Protein AF-A0A3M1QSQ1-F1 (afdb_monomer)

pLDDT: mean 90.69, std 9.26, range [49.59, 98.5]

Radius of gyration: 15.93 Å; Cα contacts (8 Å, |Δi|>4): 204; chains: 1; bounding box: 44×22×40 Å

Mean predicted aligned error: 4.27 Å

Foldseek 3Di:
DDAPLVCFPVPPDPPVLLLVLLVCLLPVFLLVLLLLLCVLQVVNVLSVQSVPPPDLVSLLVSLVVQLVVLVVCCVPGDPQSSVLSNVSSVLSNQLSVCVDPVNPGSSSVLVSSLQSQLSSQCSVVVVPDSVSSVVSSVVSNVVSSVVSVVSVVVVVD

Sequence (157 aa):
MSTLLEQLGNDTLPATIERAFVDWCLWQQAYPALQQVLEKTLLTELVEMLSNADKYFTLVALTDIIVQEAQAARKRTGLLGLSAAQAAAIEFQKLLAAASEEAWDPQEVAFFSVRVCGWAGWANSEFSDTENKDAAERAARSHQEAHLKSLLSQQVG

Solvent-accessible surface area (backbone atoms only — not comparable to full-atom values): 8142 Å² total; per-residue (Å²): 130,85,56,77,65,74,41,46,83,64,82,73,60,59,70,72,54,54,50,54,48,44,53,42,37,45,64,74,39,20,48,58,20,44,40,50,24,27,50,70,51,71,39,47,72,56,38,54,55,52,74,70,46,89,42,73,72,51,49,56,59,49,35,55,50,47,35,52,48,30,60,68,44,57,85,80,48,63,67,64,47,34,52,42,37,26,49,27,32,52,34,47,48,51,22,50,51,22,67,30,91,89,64,59,31,54,43,54,25,55,53,25,23,22,51,14,27,13,40,25,28,16,41,73,49,74,66,74,39,68,66,39,17,56,50,29,26,54,50,42,49,53,50,50,50,52,50,54,53,50,57,57,56,65,74,78,111

Secondary structure (DSSP, 8-state):
---GGGGTTTT-S-HHHHHHHHHHIIIIIIHHHHHHHHHHTT-HHHHHHHHT--SHHHHHHHHHHHHHHHHHGGGTS-HHHHHHHHHHHHHHHHHHHHHSTTT--HHHHHHHHHHHHHHHHHHHTTTS-THHHHHHHHHHHHHHHHHHHHHHHHH--

Nearest PDB structures (foldseek):
  1g73-assembly2_B  TM=2.920E-01  e=1.134E+00  Homo sapiens
  1few-assembly1_A  TM=2.947E-01  e=3.498E+00  Homo sapiens
  4tx5-assembly1_A  TM=3.183E-01  e=8.794E+00  Homo sapiens

Structure (mmCIF, N/CA/C/O backbone):
data_AF-A0A3M1QSQ1-F1
#
_entry.id   AF-A0A3M1QSQ1-F1
#
loop_
_atom_site.group_PDB
_atom_site.id
_atom_site.type_symbol
_atom_site.label_atom_id
_atom_site.label_alt_id
_atom_site.label_comp_id
_atom_site.label_asym_id
_atom_site.label_entity_id
_atom_site.label_seq_id
_atom_site.pdbx_PDB_ins_code
_atom_site.Cartn_x
_atom_site.Cartn_y
_atom_site.Cartn_z
_atom_site.occupancy
_atom_site.B_iso_or_equiv
_atom_site.auth_seq_id
_atom_site.auth_comp_id
_atom_site.auth_asym_id
_atom_site.auth_atom_id
_atom_site.pdbx_PDB_model_num
ATOM 1 N N . MET A 1 1 ? 24.338 10.575 -1.720 1.00 49.59 1 MET A N 1
ATOM 2 C CA . MET A 1 1 ? 24.176 9.509 -2.730 1.00 49.59 1 MET A CA 1
ATOM 3 C C . MET A 1 1 ? 22.685 9.361 -2.925 1.00 49.59 1 MET A C 1
ATOM 5 O O . MET A 1 1 ? 22.021 9.175 -1.913 1.00 49.59 1 MET A O 1
ATOM 9 N N . SER A 1 2 ? 22.165 9.568 -4.136 1.00 61.59 2 SER A N 1
ATOM 10 C CA . SER A 1 2 ? 20.729 9.412 -4.379 1.00 61.59 2 SER A CA 1
ATOM 11 C C . SER A 1 2 ? 20.332 7.946 -4.226 1.00 61.59 2 SER A C 1
ATOM 13 O O . SER A 1 2 ? 21.102 7.049 -4.586 1.00 61.59 2 SER A O 1
A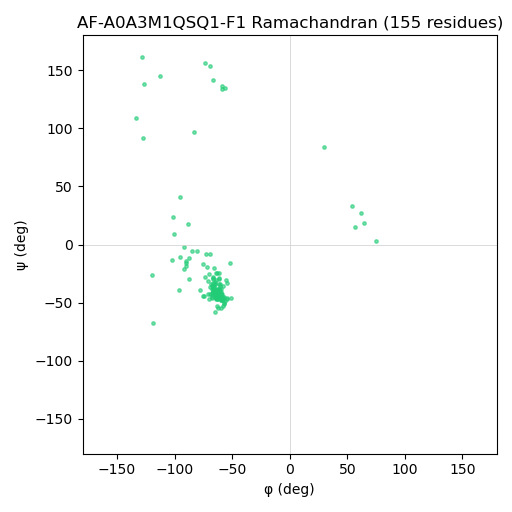TOM 15 N N . THR A 1 3 ? 19.165 7.688 -3.641 1.00 84.38 3 THR A N 1
ATOM 16 C CA . THR A 1 3 ? 18.611 6.327 -3.592 1.00 84.38 3 THR A CA 1
ATOM 17 C C . THR A 1 3 ? 18.083 5.927 -4.970 1.00 84.38 3 THR A C 1
ATOM 19 O O . THR A 1 3 ? 17.750 6.780 -5.791 1.00 84.38 3 THR A O 1
ATOM 22 N N . LEU A 1 4 ? 17.990 4.624 -5.251 1.00 88.44 4 LEU A N 1
ATOM 23 C CA . LEU A 1 4 ? 17.455 4.144 -6.534 1.00 88.44 4 LEU A CA 1
ATOM 24 C C . LEU A 1 4 ? 15.991 4.576 -6.738 1.00 88.44 4 LEU A C 1
ATOM 26 O O . LEU A 1 4 ? 15.570 4.819 -7.860 1.00 88.44 4 LEU A O 1
ATOM 30 N N . LEU A 1 5 ? 15.240 4.744 -5.646 1.00 91.56 5 LEU A N 1
ATOM 31 C CA . LEU A 1 5 ? 13.867 5.252 -5.676 1.00 91.56 5 LEU A CA 1
ATOM 32 C C . LEU A 1 5 ? 13.782 6.719 -6.116 1.00 91.56 5 LEU A C 1
ATOM 34 O O . LEU A 1 5 ? 12.785 7.116 -6.698 1.00 91.56 5 LEU A O 1
ATOM 38 N N . GLU A 1 6 ? 14.822 7.525 -5.889 1.00 90.19 6 GLU A N 1
ATOM 39 C CA . GLU A 1 6 ? 14.875 8.911 -6.386 1.00 90.19 6 GLU A CA 1
ATOM 40 C C . GLU A 1 6 ? 15.110 8.983 -7.901 1.00 90.19 6 GLU A C 1
ATOM 42 O O . GLU A 1 6 ? 15.071 10.066 -8.473 1.00 90.19 6 GLU A O 1
ATOM 47 N N . GLN A 1 7 ? 15.400 7.856 -8.556 1.00 89.75 7 GLN A N 1
ATOM 48 C CA . GLN A 1 7 ? 15.587 7.787 -10.006 1.00 89.75 7 GLN A CA 1
ATOM 49 C C . GLN A 1 7 ? 14.274 7.501 -10.761 1.00 89.75 7 GLN A C 1
ATOM 51 O O . GLN A 1 7 ? 14.216 7.710 -11.972 1.00 89.75 7 GLN A O 1
ATOM 56 N N . LEU A 1 8 ? 13.226 7.066 -10.052 1.00 89.81 8 LEU A N 1
ATOM 57 C CA . LEU A 1 8 ? 11.886 6.834 -10.597 1.00 89.81 8 LEU A CA 1
ATOM 58 C C . LEU A 1 8 ? 11.309 8.120 -11.207 1.00 89.81 8 LEU A C 1
ATOM 60 O O . LEU A 1 8 ? 11.397 9.178 -10.585 1.00 89.81 8 LEU A O 1
ATOM 64 N N . GLY A 1 9 ? 10.727 8.029 -12.406 1.00 85.31 9 GLY A N 1
ATOM 65 C CA . GLY A 1 9 ? 10.072 9.160 -13.079 1.00 85.31 9 GLY A CA 1
ATOM 66 C C . GLY A 1 9 ? 11.023 10.201 -13.685 1.00 85.31 9 GLY A C 1
ATOM 67 O O . GLY A 1 9 ? 10.563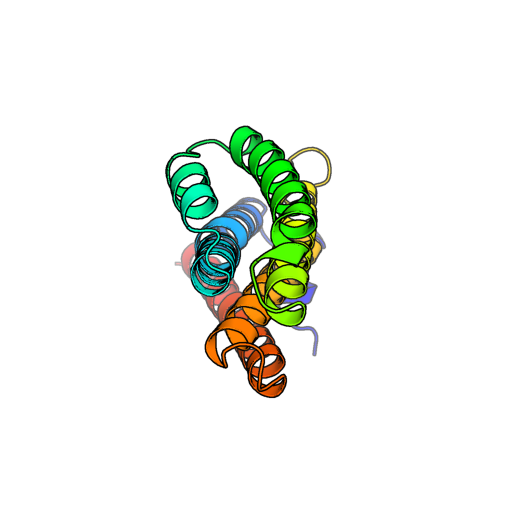 11.199 -14.228 1.00 85.31 9 GLY A O 1
ATOM 68 N N . ASN A 1 10 ? 12.343 9.981 -13.626 1.00 88.69 10 ASN A N 1
ATOM 69 C CA . ASN A 1 10 ? 13.363 10.900 -14.155 1.00 88.69 10 ASN A CA 1
ATOM 70 C C . ASN A 1 10 ? 13.944 10.460 -15.518 1.00 88.69 10 ASN A C 1
ATOM 72 O O . ASN A 1 10 ? 15.083 10.799 -15.831 1.00 88.69 10 ASN A O 1
ATOM 76 N N . ASP A 1 11 ? 13.218 9.650 -16.299 1.00 81.75 11 ASP A N 1
ATOM 77 C CA . ASP A 1 11 ? 13.661 9.060 -17.582 1.00 81.75 11 ASP A CA 1
ATOM 78 C C . ASP A 1 11 ? 14.961 8.226 -17.509 1.00 81.75 11 ASP A C 1
ATOM 80 O O . ASP A 1 11 ? 15.587 7.908 -18.522 1.00 81.75 11 ASP A O 1
ATOM 84 N N . THR A 1 12 ? 15.395 7.849 -16.304 1.00 86.44 12 THR A N 1
ATOM 85 C CA . THR A 1 12 ? 16.644 7.094 -16.096 1.00 86.44 12 THR A CA 1
ATOM 86 C C . THR A 1 12 ? 16.452 5.579 -16.135 1.00 86.44 12 THR A C 1
ATOM 88 O O . THR A 1 12 ? 17.420 4.837 -16.318 1.00 86.44 12 THR A O 1
ATOM 91 N N . LEU A 1 13 ? 15.214 5.108 -15.965 1.00 89.44 13 LEU A N 1
ATOM 92 C CA . LEU A 1 13 ? 14.858 3.695 -15.911 1.00 89.44 13 LEU A CA 1
ATOM 93 C C . LEU A 1 13 ? 14.012 3.320 -17.137 1.00 89.44 13 LEU A C 1
ATOM 95 O O . LEU A 1 13 ? 13.193 4.120 -17.587 1.00 89.44 13 LEU A O 1
ATOM 99 N N . PRO A 1 14 ? 14.157 2.101 -17.689 1.00 93.31 14 PRO A N 1
ATOM 100 C CA . PRO A 1 14 ? 13.276 1.640 -18.757 1.00 93.31 14 PRO A CA 1
ATOM 101 C C . PRO A 1 14 ? 11.809 1.628 -18.305 1.00 93.31 14 PRO A C 1
ATOM 103 O O . PRO A 1 14 ? 11.496 1.099 -17.238 1.00 93.31 14 PRO A O 1
ATOM 106 N N . ALA A 1 15 ? 10.890 2.100 -19.153 1.00 92.62 15 ALA A N 1
ATOM 107 C CA . ALA A 1 15 ? 9.456 2.154 -18.837 1.00 92.62 15 ALA A CA 1
ATOM 108 C C . ALA A 1 15 ? 8.860 0.788 -18.436 1.00 92.62 15 ALA A C 1
ATOM 110 O O . ALA A 1 15 ? 7.948 0.709 -17.616 1.00 92.62 15 ALA A O 1
ATOM 111 N N . THR A 1 16 ? 9.394 -0.315 -18.975 1.00 94.75 16 THR A N 1
ATOM 112 C CA . THR A 1 16 ? 8.989 -1.676 -18.584 1.00 94.75 16 THR A CA 1
ATOM 113 C C . THR A 1 16 ? 9.342 -1.998 -17.132 1.00 94.75 16 THR A C 1
ATOM 115 O O . THR A 1 16 ? 8.600 -2.719 -16.471 1.00 94.75 16 THR A O 1
ATOM 118 N N . ILE A 1 17 ? 10.464 -1.470 -16.635 1.00 95.56 17 ILE A N 1
ATOM 119 C CA . ILE A 1 17 ? 10.920 -1.660 -15.255 1.00 95.56 17 ILE A CA 1
ATOM 120 C C . ILE A 1 17 ? 10.096 -0.810 -14.304 1.00 95.56 17 ILE A C 1
ATOM 122 O O . ILE A 1 17 ? 9.646 -1.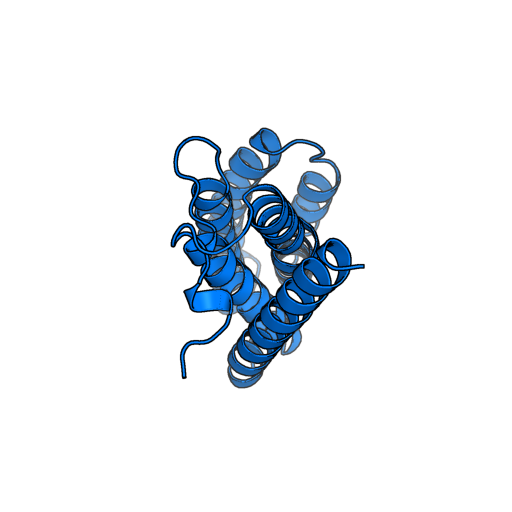323 -13.283 1.00 95.56 17 ILE A O 1
ATOM 126 N N . GLU A 1 18 ? 9.841 0.449 -14.659 1.00 95.31 18 GLU A N 1
ATOM 127 C CA . GLU A 1 18 ? 8.965 1.310 -13.863 1.00 95.31 18 GLU A CA 1
ATOM 128 C C . GLU A 1 18 ? 7.562 0.718 -13.747 1.00 95.31 18 GLU A C 1
ATOM 130 O O . GLU A 1 18 ? 7.016 0.658 -12.649 1.00 95.31 18 GLU A O 1
ATOM 135 N N . ARG A 1 19 ? 7.007 0.193 -14.847 1.00 95.81 19 ARG A N 1
ATOM 136 C CA . ARG A 1 19 ? 5.687 -0.441 -14.821 1.00 95.81 19 ARG A CA 1
ATOM 137 C C . ARG A 1 19 ? 5.649 -1.684 -13.942 1.00 95.81 19 ARG A C 1
ATOM 139 O O . ARG A 1 19 ? 4.776 -1.782 -13.086 1.00 95.81 19 ARG A O 1
ATOM 146 N N . ALA A 1 20 ? 6.626 -2.579 -14.084 1.00 96.44 20 ALA A N 1
ATOM 147 C CA . ALA A 1 20 ? 6.732 -3.755 -13.221 1.00 96.44 20 ALA A CA 1
ATOM 148 C C . ALA A 1 20 ? 6.879 -3.373 -11.736 1.00 96.44 20 ALA A C 1
ATOM 150 O O . ALA A 1 20 ? 6.285 -4.010 -10.869 1.00 96.44 20 ALA A O 1
ATOM 151 N N . PHE A 1 21 ? 7.637 -2.313 -11.443 1.00 97.38 21 PHE A N 1
ATOM 152 C CA . PHE A 1 21 ? 7.808 -1.797 -10.089 1.00 97.38 21 PHE A CA 1
ATOM 153 C C . PHE A 1 21 ? 6.512 -1.196 -9.519 1.00 97.38 21 PHE A C 1
ATOM 155 O O . PHE A 1 21 ? 6.157 -1.501 -8.382 1.00 97.38 21 PHE A O 1
ATOM 162 N N . VAL A 1 22 ? 5.792 -0.378 -10.295 1.00 97.06 22 VAL A N 1
ATOM 163 C CA . VAL A 1 22 ? 4.496 0.206 -9.902 1.00 97.06 22 VAL A CA 1
ATOM 164 C C . VAL A 1 22 ? 3.473 -0.891 -9.616 1.00 97.06 22 VAL A C 1
ATOM 166 O O . VAL A 1 22 ? 2.860 -0.882 -8.545 1.00 97.06 22 VAL A O 1
ATOM 169 N N . ASP A 1 23 ? 3.347 -1.874 -10.511 1.00 96.06 23 ASP A N 1
ATOM 170 C CA . ASP A 1 23 ? 2.447 -3.016 -10.327 1.00 96.06 23 ASP A CA 1
ATOM 171 C C . ASP A 1 23 ? 2.801 -3.801 -9.058 1.00 96.06 23 ASP A C 1
ATOM 173 O O . ASP A 1 23 ? 1.925 -4.166 -8.270 1.00 96.06 23 ASP A O 1
ATOM 177 N N . TRP A 1 24 ? 4.093 -4.028 -8.813 1.00 97.75 24 TRP A N 1
ATOM 178 C CA . TRP A 1 24 ? 4.548 -4.708 -7.607 1.00 97.75 24 TRP A CA 1
ATOM 179 C C . TRP A 1 24 ? 4.226 -3.911 -6.333 1.00 97.75 24 TRP A C 1
ATOM 181 O O . TRP A 1 24 ? 3.690 -4.477 -5.381 1.00 97.75 24 TRP A O 1
ATOM 191 N N . CYS A 1 25 ? 4.479 -2.600 -6.307 1.00 98.00 25 CYS A N 1
ATOM 192 C CA . CYS A 1 25 ? 4.144 -1.741 -5.166 1.00 98.00 25 CYS A CA 1
ATOM 193 C C . CYS A 1 25 ? 2.639 -1.747 -4.859 1.00 98.00 25 CYS A C 1
ATOM 195 O O . CYS A 1 25 ? 2.242 -1.818 -3.692 1.00 98.00 25 CYS A O 1
ATOM 197 N N . LEU A 1 26 ? 1.796 -1.710 -5.892 1.00 95.88 26 LEU A N 1
ATOM 198 C CA . LEU A 1 26 ? 0.347 -1.779 -5.737 1.00 95.88 26 LEU A CA 1
ATOM 199 C C . LEU A 1 26 ? -0.083 -3.137 -5.165 1.00 95.88 26 LEU A C 1
ATOM 201 O O . LEU A 1 26 ? -0.698 -3.192 -4.099 1.00 95.88 26 LEU A O 1
ATOM 205 N N . TRP A 1 27 ? 0.259 -4.228 -5.851 1.00 95.50 27 TRP A N 1
ATOM 206 C CA . TRP A 1 27 ? -0.326 -5.545 -5.586 1.00 95.50 27 TRP A CA 1
ATOM 207 C C . TRP A 1 27 ? 0.391 -6.352 -4.507 1.00 95.50 27 TRP A C 1
ATOM 209 O O . TRP A 1 27 ? -0.244 -7.156 -3.830 1.00 95.50 27 TRP A O 1
ATOM 219 N N . GLN A 1 28 ? 1.699 -6.161 -4.336 1.00 97.00 28 GLN A N 1
ATOM 220 C CA . GLN A 1 28 ? 2.519 -6.949 -3.408 1.00 97.00 28 GLN A CA 1
ATOM 221 C C . GLN A 1 28 ? 2.834 -6.212 -2.102 1.00 97.00 28 GLN A C 1
ATOM 223 O O . GLN A 1 28 ? 3.277 -6.845 -1.146 1.00 97.00 28 GLN A O 1
ATOM 228 N N . GLN A 1 29 ? 2.603 -4.896 -2.032 1.00 96.75 29 GLN A N 1
ATOM 229 C CA . GLN A 1 29 ? 2.793 -4.118 -0.804 1.00 96.75 29 GLN A CA 1
ATOM 230 C C . GLN A 1 29 ? 1.501 -3.469 -0.318 1.00 96.75 29 GLN A C 1
ATOM 232 O O . GLN A 1 29 ? 0.979 -3.834 0.733 1.00 96.75 29 GLN A O 1
ATOM 237 N N . ALA A 1 30 ? 0.983 -2.497 -1.066 1.00 97.44 30 ALA A N 1
ATOM 238 C CA . ALA A 1 30 ? -0.065 -1.626 -0.555 1.00 97.44 30 ALA A CA 1
ATOM 239 C C . ALA A 1 30 ? -1.412 -2.348 -0.408 1.00 97.44 30 ALA A C 1
ATOM 241 O O . ALA A 1 30 ? -2.082 -2.191 0.610 1.00 97.44 30 ALA A O 1
ATOM 242 N N . TYR A 1 31 ? -1.786 -3.170 -1.390 1.00 95.94 31 TYR A N 1
ATOM 243 C CA . TYR A 1 31 ? -3.039 -3.919 -1.378 1.00 95.94 31 TYR A CA 1
ATOM 244 C C . TYR A 1 31 ? -3.158 -4.880 -0.174 1.00 95.94 31 TYR A C 1
ATOM 246 O O . TYR A 1 31 ? -4.106 -4.724 0.602 1.00 95.94 31 TYR A O 1
ATOM 254 N N . PRO A 1 32 ? -2.205 -5.806 0.079 1.00 96.81 32 PRO A N 1
ATOM 255 C CA . PRO A 1 32 ? -2.282 -6.681 1.251 1.00 96.81 32 PRO A CA 1
ATOM 256 C C . PRO A 1 32 ? -2.178 -5.909 2.575 1.00 96.81 32 PRO A C 1
ATOM 258 O O . PRO A 1 32 ? -2.843 -6.261 3.549 1.00 96.81 32 PRO A O 1
ATOM 261 N N . ALA A 1 33 ? -1.404 -4.818 2.619 1.00 97.88 33 ALA A N 1
ATOM 262 C CA . ALA A 1 33 ? -1.331 -3.965 3.802 1.00 97.88 33 ALA A CA 1
ATOM 263 C C . ALA A 1 33 ? -2.681 -3.294 4.119 1.00 97.88 33 ALA A C 1
ATOM 265 O O . ALA A 1 33 ? -3.082 -3.243 5.282 1.00 97.88 33 ALA A O 1
ATOM 266 N N . LEU A 1 34 ? -3.418 -2.824 3.105 1.00 97.06 34 LEU A N 1
ATOM 267 C CA . LEU A 1 34 ? -4.761 -2.276 3.299 1.00 97.06 34 LEU A CA 1
ATOM 268 C C . LEU A 1 34 ? -5.718 -3.340 3.851 1.00 97.06 34 LEU A C 1
ATOM 270 O O . LEU A 1 34 ? -6.408 -3.072 4.834 1.00 97.06 34 LEU A O 1
ATOM 274 N N . GLN A 1 35 ? -5.728 -4.544 3.269 1.00 95.56 35 GLN A N 1
ATOM 275 C CA . GLN A 1 35 ? -6.556 -5.653 3.759 1.00 95.56 35 GLN A CA 1
ATOM 276 C C . GLN A 1 35 ? -6.289 -5.929 5.241 1.00 95.56 35 GLN A C 1
ATOM 278 O O . GLN A 1 35 ? -7.218 -5.961 6.044 1.00 95.56 35 GLN A O 1
ATOM 283 N N . GLN A 1 36 ? -5.017 -6.008 5.627 1.00 95.94 36 GLN A N 1
ATOM 284 C CA . GLN A 1 36 ? -4.613 -6.231 7.011 1.00 95.94 36 GLN A CA 1
ATOM 285 C C . GLN A 1 36 ? -5.130 -5.142 7.967 1.00 95.94 36 GLN A C 1
ATOM 287 O O . GLN A 1 36 ? -5.607 -5.454 9.059 1.00 95.94 36 GLN A O 1
ATOM 292 N N . VAL A 1 37 ? -5.070 -3.860 7.583 1.00 95.56 37 VAL A N 1
ATOM 293 C CA . VAL A 1 37 ? -5.630 -2.769 8.405 1.00 95.56 37 VAL A CA 1
ATOM 294 C C . VAL A 1 37 ? -7.141 -2.942 8.582 1.00 95.56 37 VAL A C 1
ATOM 296 O O . VAL A 1 37 ? -7.663 -2.766 9.686 1.00 95.56 37 VAL A O 1
ATOM 299 N N . LEU A 1 38 ? -7.854 -3.308 7.518 1.00 94.12 38 LEU A N 1
ATOM 300 C CA . LEU A 1 38 ? -9.304 -3.505 7.555 1.00 94.12 38 LEU A CA 1
ATOM 301 C C . LEU A 1 38 ? -9.702 -4.704 8.423 1.00 94.12 38 LEU A C 1
ATOM 303 O O . LEU A 1 38 ? -10.603 -4.582 9.252 1.00 94.12 38 LEU A O 1
ATOM 307 N N . GLU A 1 39 ? -8.977 -5.818 8.338 1.00 93.50 39 GLU A N 1
ATOM 308 C CA . GLU A 1 39 ? -9.176 -6.977 9.218 1.00 93.50 39 GLU A CA 1
ATOM 309 C C . GLU A 1 39 ? -8.984 -6.605 10.693 1.00 93.50 39 GLU A C 1
ATOM 311 O O . GLU A 1 39 ? -9.832 -6.897 11.539 1.00 93.50 39 GLU A O 1
ATOM 316 N N . LYS A 1 40 ? -7.895 -5.893 11.014 1.00 92.00 40 LYS A N 1
ATOM 317 C CA . LYS A 1 40 ? -7.583 -5.459 12.388 1.00 92.00 40 LYS A CA 1
ATOM 318 C C . LYS A 1 40 ? -8.578 -4.448 12.949 1.00 92.00 40 LYS A C 1
ATOM 320 O O . LYS A 1 40 ? -8.667 -4.286 14.164 1.00 92.00 40 LYS A O 1
ATOM 325 N N . THR A 1 41 ? -9.331 -3.775 12.086 1.00 90.81 41 THR A N 1
ATOM 326 C CA . THR A 1 41 ? -10.361 -2.800 12.471 1.00 90.81 41 THR A CA 1
ATOM 327 C C . THR A 1 41 ? -11.775 -3.368 12.412 1.00 90.81 41 THR A C 1
ATOM 329 O O . THR A 1 41 ? -12.736 -2.626 12.622 1.00 90.81 41 THR A O 1
ATOM 332 N N . LEU A 1 42 ? -11.898 -4.689 12.219 1.00 89.56 42 LEU A N 1
ATOM 333 C CA . LEU A 1 42 ? -13.159 -5.429 12.133 1.00 89.56 42 LEU A CA 1
ATOM 334 C C . LEU A 1 42 ? -14.043 -4.991 10.953 1.00 89.56 42 LEU A C 1
ATOM 336 O O . LEU A 1 42 ? -15.263 -5.129 11.001 1.00 89.56 42 LEU A O 1
ATOM 340 N N . LEU A 1 43 ? -13.427 -4.483 9.884 1.00 89.88 43 LEU A N 1
ATOM 341 C CA . LEU A 1 43 ? -14.073 -4.145 8.615 1.00 89.88 43 LEU A CA 1
ATOM 342 C C . LEU A 1 43 ? -13.945 -5.308 7.613 1.00 89.88 43 LEU A C 1
ATOM 344 O O . LEU A 1 43 ? -13.679 -5.101 6.431 1.00 89.88 43 LEU A O 1
ATOM 348 N N . THR A 1 44 ? -14.105 -6.546 8.090 1.00 89.62 44 THR A N 1
ATOM 349 C CA . THR A 1 44 ? -13.852 -7.778 7.322 1.00 89.62 44 THR A CA 1
ATOM 350 C C . THR A 1 44 ? -14.723 -7.895 6.070 1.00 89.62 44 THR A C 1
ATOM 352 O O . THR A 1 44 ? -14.247 -8.357 5.040 1.00 89.62 44 THR A O 1
ATOM 355 N N . GLU A 1 45 ? -15.962 -7.398 6.106 1.00 89.88 45 GLU A N 1
ATOM 356 C CA . GLU A 1 45 ? -16.844 -7.361 4.926 1.00 89.88 45 GLU A CA 1
ATOM 357 C C . GLU A 1 45 ? -16.207 -6.571 3.765 1.00 89.88 45 GLU A C 1
ATOM 359 O O . GLU A 1 45 ? -16.301 -6.961 2.602 1.00 89.88 45 GLU A O 1
ATOM 364 N N . LEU A 1 46 ? -15.466 -5.500 4.072 1.00 91.06 46 LEU A N 1
ATOM 365 C CA . LEU A 1 46 ? -14.763 -4.701 3.064 1.00 91.06 46 LEU A CA 1
ATOM 366 C C . LEU A 1 46 ? -13.523 -5.416 2.515 1.00 91.06 46 LEU A C 1
ATOM 368 O O . LEU A 1 46 ? -13.152 -5.205 1.362 1.00 91.06 46 LEU A O 1
ATOM 372 N N . VAL A 1 47 ? -12.902 -6.287 3.313 1.00 91.19 47 VAL A N 1
ATOM 373 C CA . VAL A 1 47 ? -11.790 -7.147 2.877 1.00 91.19 47 VAL A CA 1
ATOM 374 C C . VAL A 1 47 ? -12.284 -8.175 1.867 1.00 91.19 47 VAL A C 1
ATOM 376 O O . VAL A 1 47 ? -11.622 -8.406 0.854 1.00 91.19 47 VAL A O 1
ATOM 379 N N . GLU A 1 48 ? -13.458 -8.763 2.100 1.00 88.50 48 GLU A N 1
ATOM 380 C CA . GLU A 1 48 ? -14.094 -9.681 1.151 1.00 88.50 48 GLU A CA 1
ATOM 381 C C . GLU A 1 48 ? -14.449 -8.963 -0.156 1.00 88.50 48 GLU A C 1
ATOM 383 O O . GLU A 1 48 ? -14.175 -9.478 -1.240 1.00 88.50 48 GLU A O 1
ATOM 388 N N . MET A 1 49 ? -14.993 -7.744 -0.077 1.00 88.38 49 MET A N 1
ATOM 389 C CA . MET A 1 49 ? -15.276 -6.928 -1.263 1.00 88.38 49 MET A CA 1
ATOM 390 C C . MET A 1 49 ? -14.002 -6.595 -2.050 1.00 88.38 49 MET A C 1
ATOM 392 O O . MET A 1 49 ? -13.988 -6.761 -3.270 1.00 88.38 49 MET A O 1
ATOM 396 N N . LEU A 1 50 ? -12.926 -6.187 -1.366 1.00 88.06 50 LEU A N 1
ATOM 397 C CA . LEU A 1 50 ? -11.614 -5.954 -1.981 1.00 88.06 50 LEU A CA 1
ATOM 398 C C . LEU A 1 50 ? -11.069 -7.219 -2.643 1.00 88.06 50 LEU A C 1
ATOM 400 O O . LEU A 1 50 ? -10.658 -7.162 -3.794 1.00 88.06 50 LEU A O 1
ATOM 404 N N . SER A 1 51 ? -11.120 -8.365 -1.961 1.00 85.81 51 SER A N 1
ATOM 405 C CA . SER A 1 51 ? -10.573 -9.638 -2.461 1.00 85.81 51 SER A CA 1
ATOM 406 C C . SER A 1 51 ? -11.235 -10.124 -3.748 1.00 85.81 51 SER A C 1
ATOM 408 O O . SER A 1 51 ? -10.620 -10.863 -4.513 1.00 85.81 51 SER A O 1
ATOM 410 N N . ASN A 1 52 ? -12.472 -9.698 -3.999 1.00 84.75 52 ASN A N 1
ATOM 411 C CA . ASN A 1 52 ? -13.206 -9.995 -5.225 1.00 84.75 52 ASN A CA 1
ATOM 412 C C . ASN A 1 52 ? -13.021 -8.925 -6.318 1.00 84.75 52 ASN A C 1
ATOM 414 O O . ASN A 1 52 ? -13.559 -9.073 -7.416 1.00 84.75 52 ASN A O 1
ATOM 418 N N . ALA A 1 53 ? -12.282 -7.847 -6.043 1.00 83.31 53 ALA A N 1
ATOM 419 C CA . ALA A 1 53 ? -11.981 -6.802 -7.009 1.00 83.31 53 ALA A CA 1
ATOM 420 C C . ALA A 1 53 ? -10.783 -7.204 -7.876 1.00 83.31 53 ALA A C 1
ATOM 422 O O . ALA A 1 53 ? -9.625 -7.010 -7.520 1.00 83.31 53 ALA A O 1
ATOM 423 N N . ASP A 1 54 ? -11.072 -7.736 -9.059 1.00 72.25 54 ASP A N 1
ATOM 424 C CA . ASP A 1 54 ? -10.074 -8.123 -10.062 1.00 72.25 54 ASP A CA 1
ATOM 425 C C . ASP A 1 54 ? -9.636 -6.958 -10.969 1.00 72.25 54 ASP A C 1
ATOM 427 O O . ASP A 1 54 ? -8.742 -7.104 -11.803 1.00 72.25 54 ASP A O 1
ATOM 431 N N . LYS A 1 55 ? -10.276 -5.790 -10.834 1.00 77.81 55 LYS A N 1
ATOM 432 C CA . LYS A 1 55 ? -10.104 -4.640 -11.729 1.00 77.81 55 LYS A CA 1
ATOM 433 C C . LYS A 1 55 ? -9.747 -3.378 -10.965 1.00 77.81 55 LYS A C 1
ATOM 435 O O . LYS A 1 55 ? -10.385 -3.027 -9.976 1.00 77.81 55 LYS A O 1
ATOM 440 N N . TYR A 1 56 ? -8.801 -2.631 -11.528 1.00 77.25 56 TYR A N 1
ATOM 441 C CA . TYR A 1 56 ? -8.331 -1.347 -11.012 1.00 77.25 56 TYR A CA 1
ATOM 442 C C . TYR A 1 56 ? -9.473 -0.351 -10.719 1.00 77.25 56 TYR A C 1
ATOM 444 O O . TYR A 1 56 ? -9.538 0.208 -9.629 1.00 77.25 56 TYR A O 1
ATOM 452 N N . PHE A 1 57 ? -10.438 -0.183 -11.635 1.00 76.69 57 PHE A N 1
ATOM 453 C CA . PHE A 1 57 ? -11.584 0.717 -11.417 1.00 76.69 57 PHE A CA 1
ATOM 454 C C . PHE A 1 57 ? -12.454 0.312 -10.221 1.00 76.69 57 PHE A C 1
ATOM 456 O O . PHE A 1 57 ? -12.981 1.169 -9.513 1.00 76.69 57 PHE A O 1
ATOM 463 N N . THR A 1 58 ? -12.584 -0.992 -9.974 1.00 83.25 58 THR A N 1
ATOM 464 C CA . THR A 1 58 ? -13.312 -1.509 -8.816 1.00 83.25 58 THR A CA 1
ATOM 465 C C . THR A 1 58 ? -12.581 -1.155 -7.523 1.00 83.25 58 THR A C 1
ATOM 467 O O . THR A 1 58 ? -13.230 -0.767 -6.558 1.00 83.25 58 THR A O 1
ATOM 470 N N . LEU A 1 59 ? -11.241 -1.199 -7.507 1.00 85.25 59 LEU A N 1
ATOM 471 C CA . LEU A 1 59 ? -10.454 -0.793 -6.338 1.00 85.25 59 LEU A CA 1
ATOM 472 C C . LEU A 1 59 ? -10.667 0.677 -5.971 1.00 85.25 59 LEU A C 1
ATOM 474 O O . LEU A 1 59 ? -10.861 0.977 -4.795 1.00 85.25 59 LEU A O 1
ATOM 478 N N . VAL A 1 60 ? -10.689 1.578 -6.957 1.00 84.75 60 VAL A N 1
ATOM 479 C CA . VAL A 1 60 ? -10.949 3.007 -6.712 1.00 84.75 60 VAL A CA 1
ATOM 480 C C . VAL A 1 60 ? -12.308 3.188 -6.030 1.00 84.75 60 VAL A C 1
ATOM 482 O O . VAL A 1 60 ? -12.376 3.741 -4.935 1.00 84.75 60 VAL A O 1
ATOM 485 N N . ALA A 1 61 ? -13.379 2.631 -6.600 1.00 86.62 61 ALA A N 1
ATOM 486 C CA . ALA A 1 61 ? -14.717 2.750 -6.017 1.00 86.62 61 ALA A CA 1
ATOM 487 C C . ALA A 1 61 ? -14.821 2.117 -4.614 1.00 86.62 61 ALA A C 1
ATOM 489 O O . ALA A 1 61 ? -15.465 2.667 -3.721 1.00 86.62 61 ALA A O 1
ATOM 490 N N . LEU A 1 62 ? -14.165 0.975 -4.392 1.00 88.19 62 LEU A N 1
ATOM 491 C CA . LEU A 1 62 ? -14.165 0.304 -3.091 1.00 88.19 62 LEU A CA 1
ATOM 492 C C . LEU A 1 62 ? -13.449 1.112 -2.013 1.00 88.19 62 LEU A C 1
ATOM 494 O O . LEU A 1 62 ? -13.878 1.110 -0.863 1.00 88.19 62 LEU A O 1
ATOM 498 N N . THR A 1 63 ? -12.386 1.828 -2.365 1.00 87.25 63 THR A N 1
ATOM 499 C CA . THR A 1 63 ? -11.675 2.661 -1.389 1.00 87.25 63 THR A CA 1
ATOM 500 C C . THR A 1 63 ? -12.515 3.836 -0.898 1.00 87.25 63 THR A C 1
ATOM 502 O O . THR A 1 63 ? -12.451 4.154 0.288 1.00 87.25 63 THR A O 1
ATOM 505 N N . ASP A 1 64 ? -13.379 4.407 -1.746 1.00 88.88 64 ASP A N 1
ATOM 506 C CA . ASP A 1 64 ? -14.343 5.428 -1.315 1.00 88.88 64 ASP A CA 1
ATOM 507 C C . ASP A 1 64 ? -15.346 4.856 -0.311 1.00 88.88 64 ASP A C 1
ATOM 509 O O . ASP A 1 64 ? -15.618 5.469 0.725 1.00 88.88 64 ASP A O 1
ATOM 513 N N . ILE A 1 65 ? -15.852 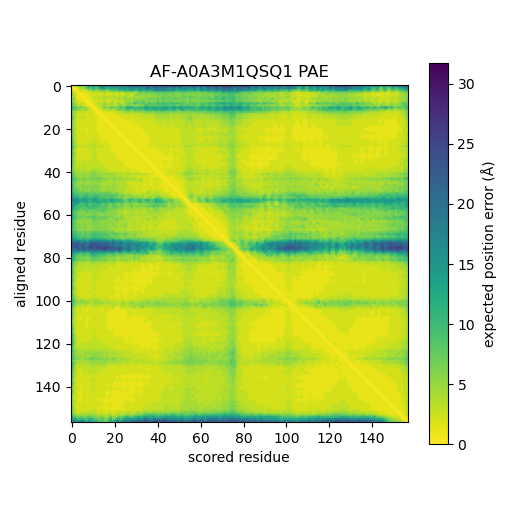3.649 -0.583 1.00 89.12 65 ILE A N 1
ATOM 514 C CA . ILE A 1 65 ? -16.743 2.924 0.332 1.00 89.12 65 ILE A CA 1
ATOM 515 C C . ILE A 1 65 ? -16.032 2.681 1.667 1.00 89.12 65 ILE A C 1
ATOM 517 O O . ILE A 1 65 ? -16.600 2.954 2.721 1.00 89.12 65 ILE A O 1
ATOM 521 N N . ILE A 1 66 ? -14.765 2.256 1.644 1.00 89.12 66 ILE A N 1
ATOM 522 C CA . ILE A 1 66 ? -13.970 2.037 2.858 1.00 89.12 66 ILE A CA 1
ATOM 523 C C . ILE A 1 66 ? -13.828 3.313 3.685 1.00 89.12 66 ILE A C 1
ATOM 525 O O . ILE A 1 66 ? -13.997 3.275 4.905 1.00 89.12 66 ILE A O 1
ATOM 529 N N . VAL A 1 67 ? -13.551 4.451 3.047 1.00 88.50 67 VAL A N 1
ATOM 530 C CA . VAL A 1 67 ? -13.458 5.742 3.741 1.00 88.50 67 VAL A CA 1
ATOM 531 C C . VAL A 1 67 ? -14.789 6.104 4.407 1.00 88.50 67 VAL A C 1
ATOM 533 O O . VAL A 1 67 ? -14.790 6.536 5.563 1.00 88.50 67 VAL A O 1
ATOM 536 N N . GLN A 1 68 ? -15.913 5.916 3.713 1.00 88.12 68 GLN A N 1
ATOM 537 C CA . GLN A 1 68 ? -17.250 6.220 4.237 1.00 88.12 68 GLN A CA 1
ATOM 538 C C . GLN A 1 68 ? -17.643 5.292 5.395 1.00 88.12 68 GLN A C 1
ATOM 540 O O . GLN A 1 68 ? -18.085 5.761 6.447 1.00 88.12 68 GLN A O 1
ATOM 545 N N . GLU A 1 69 ? -17.420 3.988 5.246 1.00 86.62 69 GLU A N 1
ATOM 546 C CA . GLU A 1 69 ? -17.736 2.990 6.270 1.00 86.62 69 GLU A CA 1
ATOM 547 C C . GLU A 1 69 ? -16.857 3.154 7.514 1.00 86.62 69 GLU A C 1
ATOM 549 O O . GLU A 1 69 ? -17.362 3.125 8.636 1.00 86.62 69 GLU A O 1
ATOM 554 N N . ALA A 1 70 ? -15.561 3.447 7.356 1.00 84.44 70 ALA A N 1
ATOM 555 C CA . ALA A 1 70 ? -14.679 3.735 8.489 1.00 84.44 70 ALA A CA 1
ATOM 556 C C . ALA A 1 70 ? -15.153 4.961 9.296 1.00 84.44 70 ALA A C 1
ATOM 558 O O . ALA A 1 70 ? -15.062 4.979 10.529 1.00 84.44 70 ALA A O 1
ATOM 559 N N . GLN A 1 71 ? -15.709 5.979 8.628 1.00 80.88 71 GLN A N 1
ATOM 560 C CA . GLN A 1 71 ? -16.315 7.132 9.300 1.00 80.88 71 GLN A CA 1
ATOM 561 C C . GLN A 1 71 ? -17.608 6.760 10.038 1.00 80.88 71 GLN A C 1
ATOM 563 O O . GLN A 1 71 ? -17.806 7.197 11.176 1.00 80.88 71 GLN A O 1
ATOM 568 N N . ALA A 1 72 ? -18.473 5.946 9.425 1.00 78.94 72 ALA A N 1
ATOM 569 C CA . ALA A 1 72 ? -19.740 5.507 10.010 1.00 78.94 72 ALA A CA 1
ATOM 570 C C . ALA A 1 72 ? -19.541 4.552 11.203 1.00 78.94 72 ALA A C 1
ATOM 572 O O . ALA A 1 72 ? -20.242 4.650 12.219 1.00 78.94 72 ALA A O 1
ATOM 573 N N . ALA A 1 73 ? -18.532 3.683 11.126 1.00 74.06 73 ALA A N 1
ATOM 574 C CA . ALA A 1 73 ? -18.187 2.691 12.138 1.00 74.06 73 ALA A CA 1
ATOM 575 C C . ALA A 1 73 ? -17.626 3.293 13.439 1.00 74.06 73 ALA A C 1
ATOM 577 O O . ALA A 1 73 ? -17.533 2.576 14.438 1.00 74.06 73 ALA A O 1
ATOM 578 N N . ARG A 1 74 ? -17.348 4.612 13.498 1.00 64.44 74 ARG A N 1
ATOM 579 C CA . ARG A 1 74 ? -16.833 5.331 14.694 1.00 64.44 74 ARG A CA 1
ATOM 580 C C . ARG A 1 74 ? -17.635 5.116 15.978 1.00 64.44 74 ARG A C 1
ATOM 582 O O . ARG A 1 74 ? -17.137 5.411 17.058 1.00 64.44 74 ARG A O 1
ATOM 589 N N . LYS A 1 75 ? -18.862 4.602 15.878 1.00 57.78 75 LYS A N 1
ATOM 590 C CA . LYS A 1 75 ? -19.727 4.267 17.017 1.00 57.78 75 LYS A CA 1
ATOM 591 C C . LYS A 1 75 ? -19.519 2.851 17.586 1.00 57.78 75 LYS A C 1
ATOM 593 O O . LYS A 1 75 ? -20.079 2.567 18.639 1.00 57.78 75 LYS A O 1
ATOM 598 N N . ARG A 1 76 ? -18.783 1.960 16.903 1.00 56.75 76 ARG A N 1
ATOM 599 C CA . ARG A 1 76 ? -18.701 0.511 17.200 1.00 56.75 76 ARG A CA 1
ATOM 600 C C . ARG A 1 76 ? -17.297 -0.001 17.552 1.00 56.75 76 ARG A C 1
ATOM 602 O O . ARG A 1 76 ? -17.200 -0.972 18.295 1.00 56.75 76 ARG A O 1
ATOM 609 N N . THR A 1 77 ? -16.237 0.651 17.077 1.00 59.28 77 THR A N 1
ATOM 610 C CA . THR A 1 77 ? -14.827 0.248 17.272 1.00 59.28 77 THR A CA 1
ATOM 611 C C . THR A 1 77 ? -13.987 1.413 17.811 1.00 59.28 77 THR A C 1
ATOM 613 O O . THR A 1 77 ? -14.394 2.572 17.731 1.00 59.28 77 THR A O 1
ATOM 616 N N . GLY A 1 78 ? -12.814 1.129 18.393 1.00 74.00 78 GLY A N 1
ATOM 617 C CA . GLY A 1 78 ? -11.940 2.161 18.966 1.00 74.00 78 GLY A CA 1
ATOM 618 C C . GLY A 1 78 ? -11.558 3.253 17.952 1.00 74.00 78 GLY A C 1
ATOM 619 O O . GLY A 1 78 ? -11.180 2.951 16.820 1.00 74.00 78 GLY A O 1
ATOM 620 N N . LEU A 1 79 ? -11.629 4.527 18.368 1.00 80.88 79 LEU A N 1
ATOM 621 C CA . LEU A 1 79 ? -11.434 5.708 17.502 1.00 80.88 79 LEU A CA 1
ATOM 622 C C . LEU A 1 79 ? -10.106 5.703 16.725 1.00 80.88 79 LEU A C 1
ATOM 624 O O . LEU A 1 79 ? -10.046 6.212 15.603 1.00 80.88 79 LEU A O 1
ATOM 628 N N . LEU A 1 80 ? -9.052 5.135 17.318 1.00 83.69 80 LEU A N 1
ATOM 629 C CA . LEU A 1 80 ? -7.720 5.065 16.715 1.00 83.69 80 LEU A CA 1
ATOM 630 C C . LEU A 1 80 ? -7.680 4.101 15.526 1.00 83.69 80 LEU A C 1
ATOM 632 O O . LEU A 1 80 ? -7.222 4.493 14.455 1.00 83.69 80 LEU A O 1
ATOM 636 N N . GLY A 1 81 ? -8.237 2.895 15.674 1.00 84.06 81 GLY A N 1
ATOM 637 C CA . GLY A 1 81 ? -8.246 1.899 14.603 1.00 84.06 81 GLY A CA 1
ATOM 638 C C . GLY A 1 81 ? -9.004 2.384 13.370 1.00 84.06 81 GLY A C 1
ATOM 639 O O . GLY A 1 81 ? -8.498 2.315 12.256 1.00 84.06 81 GLY A O 1
ATOM 640 N N . LEU A 1 82 ? -10.176 2.989 13.558 1.00 87.44 82 LEU A N 1
ATOM 641 C CA . LEU A 1 82 ? -10.969 3.500 12.435 1.00 87.44 82 LEU A CA 1
ATOM 642 C C . LEU A 1 82 ? -10.321 4.695 11.732 1.00 87.44 82 LEU A C 1
ATOM 644 O O . LEU A 1 82 ? -10.426 4.827 10.516 1.00 87.44 82 LEU A O 1
ATOM 648 N N . SER A 1 83 ? -9.613 5.544 12.479 1.00 89.25 83 SER A N 1
ATOM 649 C CA . SER A 1 83 ? -8.833 6.630 11.877 1.00 89.25 83 SER A CA 1
ATOM 650 C C . SER A 1 83 ? -7.659 6.083 11.059 1.00 89.25 83 SER A C 1
ATOM 652 O O . SER A 1 83 ? -7.368 6.620 9.993 1.00 89.25 83 SER A O 1
ATOM 654 N N . ALA A 1 84 ? -7.031 4.993 11.511 1.00 91.69 84 ALA A N 1
ATOM 655 C CA . ALA A 1 84 ? -5.988 4.303 10.759 1.00 91.69 84 ALA A CA 1
ATOM 656 C C . ALA A 1 84 ? -6.535 3.628 9.490 1.00 91.69 84 ALA A C 1
ATOM 658 O O . ALA A 1 84 ? -5.932 3.787 8.434 1.00 91.69 84 ALA A O 1
ATOM 659 N N . ALA A 1 85 ? -7.692 2.955 9.550 1.00 9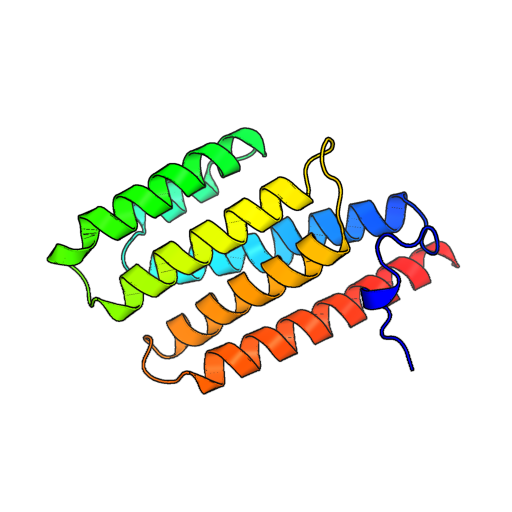2.69 85 ALA A N 1
ATOM 660 C CA . ALA A 1 85 ? -8.353 2.395 8.365 1.00 92.69 85 ALA A CA 1
ATOM 661 C C . ALA A 1 85 ? -8.702 3.474 7.335 1.00 92.69 85 ALA A C 1
ATOM 663 O O . ALA A 1 85 ? -8.383 3.332 6.156 1.00 92.69 85 ALA A O 1
ATOM 664 N N . GLN A 1 86 ? -9.284 4.588 7.787 1.00 93.12 86 GLN A N 1
ATOM 665 C CA . GLN A 1 86 ? -9.592 5.717 6.915 1.00 93.12 86 GLN A CA 1
ATOM 666 C C . GLN A 1 86 ? -8.321 6.299 6.278 1.00 93.12 86 GLN A C 1
ATOM 668 O O . GLN A 1 86 ? -8.292 6.555 5.077 1.00 93.12 86 GLN A O 1
ATOM 673 N N . ALA A 1 87 ? -7.266 6.508 7.068 1.00 94.69 87 ALA A N 1
ATOM 674 C CA . ALA A 1 87 ? -6.011 7.048 6.563 1.00 94.69 87 ALA A CA 1
ATOM 675 C C . ALA A 1 87 ? -5.334 6.089 5.572 1.00 94.69 87 ALA A C 1
ATOM 677 O O . ALA A 1 87 ? -4.885 6.535 4.521 1.00 94.69 87 ALA A O 1
ATOM 678 N N . ALA A 1 88 ? -5.313 4.784 5.856 1.00 96.50 88 ALA A N 1
ATOM 679 C CA . ALA A 1 88 ? -4.785 3.772 4.946 1.00 96.50 88 ALA A CA 1
ATOM 680 C C . ALA A 1 88 ? -5.537 3.766 3.609 1.00 96.50 88 ALA A C 1
ATOM 682 O O . ALA A 1 88 ? -4.901 3.750 2.558 1.00 96.50 88 ALA A O 1
ATOM 683 N N . ALA A 1 89 ? -6.869 3.855 3.640 1.00 95.38 89 ALA A N 1
ATOM 684 C CA . ALA A 1 89 ? -7.685 3.923 2.433 1.00 95.38 89 ALA A CA 1
ATOM 685 C C . ALA A 1 89 ? -7.414 5.194 1.611 1.00 95.38 89 ALA A C 1
ATOM 687 O O . ALA A 1 89 ? -7.259 5.104 0.397 1.00 95.38 89 ALA A O 1
ATOM 688 N N . ILE A 1 90 ? -7.271 6.358 2.257 1.00 95.38 90 ILE A N 1
ATOM 689 C CA . ILE A 1 90 ? -6.924 7.620 1.578 1.00 95.38 90 ILE A CA 1
ATOM 690 C C . ILE A 1 90 ? -5.535 7.546 0.930 1.00 95.38 90 ILE A C 1
ATOM 692 O O . ILE A 1 90 ? -5.356 7.990 -0.200 1.00 95.38 90 ILE A O 1
ATOM 696 N N . GLU A 1 91 ? -4.530 7.006 1.622 1.00 97.88 91 GLU A N 1
ATOM 697 C CA . GLU A 1 91 ? -3.191 6.871 1.030 1.00 97.88 91 GLU A CA 1
ATOM 698 C C . GLU A 1 91 ? -3.209 5.850 -0.123 1.00 97.88 91 GLU A C 1
ATOM 700 O O . GLU A 1 91 ? -2.561 6.070 -1.143 1.00 97.88 91 GLU A O 1
ATOM 705 N N . PHE A 1 92 ? -4.010 4.783 -0.021 1.00 97.19 92 PHE A N 1
ATOM 706 C CA . PHE A 1 92 ? -4.200 3.828 -1.114 1.00 97.19 92 PHE A CA 1
ATOM 707 C C . PHE A 1 92 ? -4.926 4.453 -2.320 1.00 97.19 92 PHE A C 1
ATOM 709 O O . PHE A 1 92 ? -4.558 4.179 -3.456 1.00 97.19 92 PHE A O 1
ATOM 716 N N . GLN A 1 93 ? -5.889 5.356 -2.108 1.00 95.50 93 GLN A N 1
ATOM 717 C CA . GLN A 1 93 ? -6.512 6.137 -3.187 1.00 95.50 93 GLN A CA 1
ATOM 718 C C . GLN A 1 93 ? -5.506 6.994 -3.944 1.00 95.50 93 GLN A C 1
ATOM 720 O O . GLN A 1 93 ? -5.507 7.006 -5.173 1.00 95.50 93 GLN A O 1
ATOM 725 N N . LYS A 1 94 ? -4.635 7.700 -3.216 1.00 96.56 94 LYS A N 1
ATOM 726 C CA . LYS A 1 94 ? -3.581 8.510 -3.835 1.00 96.56 94 LYS A CA 1
ATOM 727 C C . LYS A 1 94 ? -2.588 7.645 -4.598 1.00 96.56 94 LYS A C 1
ATOM 729 O O . LYS A 1 94 ? -2.202 8.012 -5.699 1.00 96.56 94 LYS A O 1
ATOM 734 N N . LEU A 1 95 ? -2.237 6.477 -4.055 1.00 97.12 95 LEU A N 1
ATOM 735 C CA . LEU A 1 95 ? -1.430 5.491 -4.769 1.00 97.12 95 LEU A CA 1
ATOM 736 C C . LEU A 1 95 ? -2.095 5.082 -6.080 1.00 97.12 95 LEU A C 1
ATOM 738 O O . LEU A 1 95 ? -1.433 5.102 -7.112 1.00 97.12 95 LEU A O 1
ATOM 742 N N . LEU A 1 96 ? -3.383 4.718 -6.053 1.00 95.19 96 LEU A N 1
ATOM 743 C CA . LEU A 1 96 ? -4.110 4.359 -7.267 1.00 95.19 96 LEU A CA 1
ATOM 744 C C . LEU A 1 96 ? -4.051 5.517 -8.262 1.00 95.19 96 LEU A C 1
ATOM 746 O O . LEU A 1 96 ? -3.614 5.296 -9.386 1.00 95.19 96 LEU A O 1
ATOM 750 N N . ALA A 1 97 ? -4.395 6.737 -7.845 1.00 95.19 97 ALA A N 1
ATOM 751 C CA . ALA A 1 97 ? -4.341 7.918 -8.703 1.00 95.19 97 ALA A CA 1
ATOM 752 C C . ALA A 1 97 ? -2.954 8.113 -9.345 1.00 95.19 97 ALA A C 1
ATOM 754 O O . ALA A 1 97 ? -2.877 8.280 -10.561 1.00 95.19 97 ALA A O 1
ATOM 755 N N . ALA A 1 98 ? -1.873 7.993 -8.571 1.00 96.06 98 ALA A N 1
ATOM 756 C CA . ALA A 1 98 ? -0.499 8.075 -9.069 1.00 96.06 98 ALA A CA 1
ATOM 757 C C . ALA A 1 98 ? -0.132 6.926 -10.030 1.00 96.06 98 ALA A C 1
ATOM 759 O O . ALA A 1 98 ? 0.626 7.125 -10.972 1.00 96.06 98 ALA A O 1
ATOM 760 N N . ALA A 1 99 ? -0.697 5.731 -9.840 1.00 95.00 99 ALA A N 1
ATOM 761 C CA . ALA A 1 99 ? -0.506 4.581 -10.727 1.00 95.00 99 ALA A CA 1
ATOM 762 C C . ALA A 1 99 ? -1.379 4.623 -12.000 1.00 95.00 99 ALA A C 1
ATOM 764 O O . ALA A 1 99 ? -1.263 3.735 -12.847 1.00 95.00 99 ALA A O 1
ATOM 765 N N . SER A 1 100 ? -2.279 5.604 -12.134 1.00 94.12 100 SER A N 1
ATOM 766 C CA . SER A 1 100 ? -3.143 5.733 -13.313 1.00 94.12 100 SER A CA 1
ATOM 767 C C . SER A 1 100 ? -2.345 6.124 -14.560 1.00 94.12 100 SER A C 1
ATOM 769 O O . SER A 1 100 ? -1.313 6.785 -14.468 1.00 94.12 100 SER A O 1
ATOM 771 N N . GLU A 1 101 ? -2.844 5.764 -15.745 1.00 88.62 101 GLU A N 1
ATOM 772 C CA . GLU A 1 101 ? -2.204 6.149 -17.014 1.00 88.62 101 GLU A CA 1
ATOM 773 C C . GLU A 1 101 ? -2.208 7.668 -17.252 1.00 88.62 101 GLU A C 1
ATOM 775 O O . GLU A 1 101 ? -1.364 8.172 -17.986 1.00 88.62 101 GLU A O 1
ATOM 780 N N . GLU A 1 102 ? -3.148 8.394 -16.640 1.00 90.31 102 GLU A N 1
ATOM 781 C CA . GLU A 1 102 ? -3.311 9.841 -16.812 1.00 90.31 102 GLU A CA 1
ATOM 782 C C . GLU A 1 102 ? -2.292 10.649 -16.000 1.00 90.31 102 GLU A C 1
ATOM 784 O O . GLU A 1 102 ? -1.795 11.663 -16.487 1.00 90.31 102 GLU A O 1
ATOM 789 N N . ALA A 1 103 ? -1.991 10.216 -14.771 1.00 93.00 103 ALA A N 1
ATOM 790 C CA . ALA A 1 103 ? -1.051 10.907 -13.888 1.00 93.00 103 ALA A CA 1
ATOM 791 C C . ALA A 1 103 ? 0.365 10.316 -13.944 1.00 93.00 103 ALA A C 1
ATOM 793 O O . ALA A 1 103 ? 1.323 11.079 -13.911 1.00 93.00 103 ALA A O 1
ATOM 794 N N . TRP A 1 104 ? 0.469 8.984 -14.021 1.00 94.06 104 TRP A N 1
ATOM 795 C CA . TRP A 1 104 ? 1.692 8.175 -14.016 1.00 94.06 104 TRP A CA 1
ATOM 796 C C . TRP A 1 104 ? 2.874 8.781 -13.239 1.00 94.06 104 TRP A C 1
ATOM 798 O O . TRP A 1 104 ? 3.784 9.375 -13.818 1.00 94.06 104 TRP A O 1
ATOM 808 N N . ASP A 1 105 ? 2.893 8.562 -11.923 1.00 96.44 105 ASP A N 1
ATOM 809 C CA . ASP A 1 105 ? 3.969 8.999 -11.028 1.00 96.44 105 ASP A CA 1
ATOM 810 C C . ASP A 1 105 ? 4.502 7.822 -10.182 1.00 96.44 105 ASP A C 1
ATOM 812 O O . ASP A 1 105 ? 4.003 7.531 -9.086 1.00 96.44 105 ASP A O 1
ATOM 816 N N . PRO A 1 106 ? 5.540 7.111 -10.665 1.00 96.12 106 PRO A N 1
ATOM 817 C CA . PRO A 1 106 ? 6.128 5.985 -9.944 1.00 96.12 106 PRO A CA 1
ATOM 818 C C . PRO A 1 106 ? 6.755 6.364 -8.591 1.00 96.12 106 PRO A C 1
ATOM 820 O O . PRO A 1 106 ? 6.857 5.510 -7.703 1.00 96.12 106 PRO A O 1
ATOM 823 N N . GLN A 1 107 ? 7.172 7.622 -8.410 1.00 96.25 107 GLN A N 1
ATOM 824 C CA . GLN A 1 107 ? 7.750 8.093 -7.153 1.00 96.25 107 GLN A CA 1
ATOM 825 C C . GLN A 1 107 ? 6.661 8.261 -6.088 1.00 96.25 107 GLN A C 1
ATOM 827 O O . GLN A 1 107 ? 6.833 7.800 -4.953 1.00 96.25 107 GLN A O 1
ATOM 832 N N . GLU A 1 108 ? 5.523 8.852 -6.451 1.00 96.88 108 GLU A N 1
ATOM 833 C CA . GLU A 1 108 ? 4.356 8.923 -5.571 1.00 96.88 108 GLU A CA 1
ATOM 834 C C . GLU A 1 108 ? 3.793 7.533 -5.261 1.00 96.88 108 GLU A C 1
ATOM 836 O O . GLU A 1 108 ? 3.463 7.255 -4.104 1.00 96.88 108 GLU A O 1
ATOM 841 N N . VAL A 1 109 ? 3.768 6.612 -6.233 1.00 97.75 109 VAL A N 1
ATOM 842 C CA . VAL A 1 109 ? 3.388 5.210 -5.980 1.00 97.75 109 VAL A CA 1
ATOM 843 C C . VAL A 1 109 ? 4.290 4.577 -4.918 1.00 97.75 109 VAL A C 1
ATOM 845 O O . VAL A 1 109 ? 3.788 3.963 -3.968 1.00 97.75 109 VAL A O 1
ATOM 848 N N . ALA A 1 110 ? 5.614 4.738 -5.030 1.00 97.69 110 ALA A N 1
ATOM 849 C CA . ALA A 1 110 ? 6.560 4.237 -4.031 1.00 97.69 110 ALA A CA 1
ATOM 850 C C . ALA A 1 110 ? 6.299 4.858 -2.649 1.00 97.69 110 ALA A C 1
ATOM 852 O O . ALA A 1 110 ? 6.264 4.154 -1.638 1.00 97.69 110 ALA A O 1
ATOM 853 N N . PHE A 1 111 ? 6.058 6.169 -2.602 1.00 97.75 111 PHE A N 1
ATOM 854 C CA . PHE A 1 111 ? 5.788 6.891 -1.364 1.00 97.75 111 PHE A CA 1
ATOM 855 C C . PHE A 1 111 ? 4.498 6.419 -0.678 1.00 97.75 111 PHE A C 1
ATOM 857 O O . PHE A 1 111 ? 4.520 6.055 0.502 1.00 97.75 111 PHE A O 1
ATOM 864 N N . PHE A 1 112 ? 3.372 6.390 -1.390 1.00 98.31 112 PHE A N 1
ATOM 865 C CA . PHE A 1 112 ? 2.087 6.038 -0.789 1.00 98.31 112 PHE A CA 1
ATOM 866 C C . PHE A 1 112 ? 1.992 4.551 -0.433 1.00 98.31 112 PHE A C 1
ATOM 868 O O . PHE A 1 112 ? 1.395 4.215 0.589 1.00 98.31 112 PHE A O 1
ATOM 875 N N . SER A 1 113 ? 2.643 3.653 -1.178 1.00 98.44 113 SER A N 1
ATOM 876 C CA . SER A 1 113 ? 2.664 2.220 -0.824 1.00 98.44 113 SER A CA 1
ATOM 877 C C . SER A 1 113 ? 3.385 1.964 0.500 1.00 98.44 113 SER A C 1
ATOM 879 O O . SER A 1 113 ? 2.877 1.213 1.339 1.00 98.44 113 SER A O 1
ATOM 881 N N . VAL A 1 114 ? 4.502 2.659 0.751 1.00 98.50 114 VAL A N 1
ATOM 882 C CA . VAL A 1 114 ? 5.195 2.650 2.053 1.00 98.50 114 VAL A CA 1
ATOM 883 C C . VAL A 1 114 ? 4.259 3.101 3.171 1.00 98.50 114 VAL A C 1
ATOM 885 O O . VAL A 1 114 ? 4.195 2.463 4.221 1.00 98.50 114 VAL A O 1
ATOM 888 N N . ARG A 1 115 ? 3.499 4.176 2.947 1.00 98.44 115 ARG A N 1
ATOM 889 C CA . ARG A 1 115 ? 2.576 4.746 3.940 1.00 9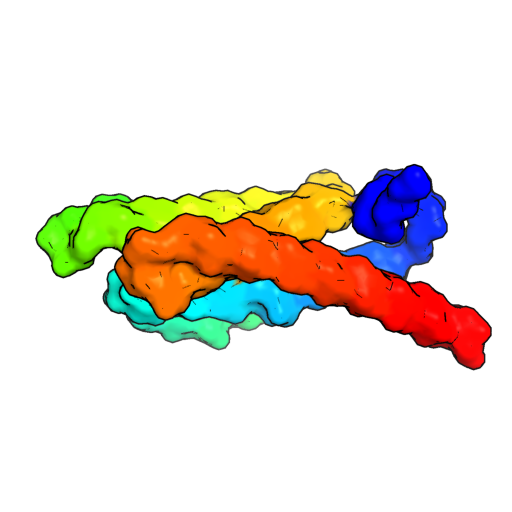8.44 115 ARG A CA 1
ATOM 890 C C . ARG A 1 115 ? 1.457 3.776 4.308 1.00 98.44 115 ARG A C 1
ATOM 892 O O . ARG A 1 115 ? 1.151 3.627 5.490 1.00 98.44 115 ARG A O 1
ATOM 899 N N . VAL A 1 116 ? 0.885 3.081 3.323 1.00 98.31 116 VAL A N 1
ATOM 900 C CA . VAL A 1 116 ? -0.121 2.033 3.566 1.00 98.31 116 VAL A CA 1
ATOM 901 C C . VAL A 1 116 ? 0.479 0.884 4.389 1.00 98.31 116 VAL A C 1
ATOM 903 O O . VAL A 1 116 ? -0.132 0.456 5.369 1.00 98.31 116 VAL A O 1
ATOM 906 N N . CYS A 1 117 ? 1.713 0.458 4.089 1.00 98.50 117 CYS A N 1
ATOM 907 C CA . CYS A 1 117 ? 2.436 -0.532 4.904 1.00 98.50 117 CYS A CA 1
ATOM 908 C C . CYS A 1 117 ? 2.673 -0.051 6.344 1.00 98.50 117 CYS A C 1
ATOM 910 O O . CYS A 1 117 ? 2.550 -0.833 7.286 1.00 98.50 117 CYS A O 1
ATOM 912 N N . GLY A 1 118 ? 2.966 1.238 6.533 1.00 98.06 118 GLY A N 1
ATOM 913 C CA . GLY A 1 118 ? 3.076 1.858 7.852 1.00 98.06 118 GLY A CA 1
ATOM 914 C C . GLY A 1 118 ? 1.811 1.679 8.689 1.00 98.06 118 GLY A C 1
ATOM 915 O O . GLY A 1 118 ? 1.878 1.246 9.842 1.00 98.06 118 GLY A O 1
ATOM 916 N N . TRP A 1 119 ? 0.642 1.963 8.109 1.00 97.88 119 TRP A N 1
ATOM 917 C CA . TRP A 1 119 ? -0.638 1.776 8.798 1.00 97.88 119 TRP A CA 1
ATOM 918 C C . TRP A 1 119 ? -0.874 0.319 9.208 1.00 97.88 119 TRP A C 1
ATOM 920 O O . TRP A 1 119 ? -1.320 0.072 10.329 1.00 97.88 119 TRP A O 1
ATOM 930 N N . ALA A 1 120 ? -0.511 -0.641 8.354 1.00 97.44 120 ALA A N 1
ATOM 931 C CA . ALA A 1 120 ? -0.568 -2.065 8.685 1.00 97.44 120 ALA A CA 1
ATOM 932 C C . ALA A 1 120 ? 0.385 -2.439 9.835 1.00 97.44 120 ALA A C 1
ATOM 934 O O . ALA A 1 120 ? 0.017 -3.204 10.730 1.00 97.44 120 ALA A O 1
ATOM 935 N N . GLY A 1 121 ? 1.583 -1.847 9.864 1.00 97.06 121 GLY A N 1
ATOM 936 C CA . GLY A 1 121 ? 2.526 -1.973 10.976 1.00 97.06 121 GLY A CA 1
ATOM 937 C C . GLY A 1 121 ? 1.937 -1.507 12.307 1.00 97.06 121 GLY A C 1
ATOM 938 O O . GLY A 1 121 ? 2.013 -2.230 13.299 1.00 97.06 121 GLY A O 1
ATOM 939 N N . TRP A 1 122 ? 1.277 -0.345 12.330 1.00 96.19 122 TRP A N 1
ATOM 940 C CA . TRP A 1 122 ? 0.612 0.147 13.544 1.00 96.19 122 TRP A CA 1
ATOM 941 C C . TRP A 1 122 ? -0.580 -0.722 13.959 1.00 96.19 122 TRP A C 1
ATOM 943 O O . TRP A 1 122 ? -0.794 -0.982 15.143 1.00 96.19 122 TRP A O 1
ATOM 953 N N . ALA A 1 123 ? -1.348 -1.213 12.984 1.00 94.19 123 ALA A N 1
ATOM 954 C CA . ALA A 1 123 ? -2.468 -2.113 13.238 1.00 94.19 123 ALA A CA 1
ATOM 955 C C . ALA A 1 123 ? -2.020 -3.433 13.893 1.00 94.19 123 ALA A C 1
ATOM 957 O O . ALA A 1 123 ? -2.759 -4.012 14.689 1.00 94.19 123 ALA A O 1
ATOM 958 N N . ASN A 1 124 ? -0.792 -3.891 13.623 1.00 94.19 124 ASN A N 1
ATOM 959 C CA . ASN A 1 124 ? -0.218 -5.079 14.259 1.00 94.19 124 ASN A CA 1
ATOM 960 C C . ASN A 1 124 ? 0.119 -4.909 15.741 1.00 94.19 124 ASN A C 1
ATOM 962 O O . ASN A 1 124 ? 0.117 -5.907 16.456 1.00 94.19 124 ASN A O 1
ATOM 966 N N . SER A 1 125 ? 0.365 -3.686 16.218 1.00 92.50 125 SER A N 1
ATOM 967 C CA . SER A 1 125 ? 0.430 -3.394 17.658 1.00 92.50 125 SER A CA 1
ATOM 968 C C . SER A 1 125 ? -0.930 -3.045 18.252 1.00 92.50 125 SER A C 1
ATOM 970 O O . SER A 1 125 ? -0.982 -2.430 19.314 1.00 92.50 125 SER A O 1
ATOM 972 N N . GLU A 1 126 ? -2.036 -3.368 17.576 1.00 91.31 126 GLU A N 1
ATOM 973 C CA . GLU A 1 126 ? -3.382 -2.973 18.010 1.00 91.31 126 GLU A CA 1
ATOM 974 C C . GLU A 1 126 ? -3.492 -1.453 18.228 1.00 91.31 126 GLU A C 1
ATOM 976 O O . GLU A 1 126 ? -4.205 -0.974 19.109 1.00 91.31 126 GLU A O 1
ATOM 981 N N . PHE A 1 127 ? -2.756 -0.676 17.425 1.00 91.50 127 PHE A N 1
ATOM 982 C CA . PHE A 1 127 ? -2.689 0.785 17.500 1.00 91.50 127 PHE A CA 1
ATOM 983 C C . PHE A 1 127 ? -2.085 1.340 18.801 1.00 91.50 127 PHE A C 1
ATOM 985 O O . PHE A 1 127 ? -2.259 2.520 19.108 1.00 91.50 127 PHE A O 1
ATOM 992 N N . SER A 1 128 ? -1.353 0.521 19.560 1.00 91.44 128 SER A N 1
ATOM 993 C CA . SER A 1 128 ? -0.741 0.934 20.832 1.00 91.44 128 SER A CA 1
ATOM 994 C C . SER A 1 128 ? 0.686 1.474 20.697 1.00 91.44 128 SER A C 1
ATOM 996 O O . SER A 1 128 ? 1.125 2.233 21.557 1.00 91.44 128 SER A O 1
ATOM 998 N N . ASP A 1 129 ? 1.389 1.137 19.611 1.00 92.25 129 ASP A N 1
ATOM 999 C CA . ASP A 1 129 ? 2.806 1.472 19.431 1.00 92.25 129 ASP A CA 1
ATOM 1000 C C . ASP A 1 129 ? 3.081 2.039 18.035 1.00 92.25 129 ASP A C 1
ATOM 1002 O O . ASP A 1 129 ? 3.038 1.317 17.034 1.00 92.25 129 ASP A O 1
ATOM 1006 N N . THR A 1 130 ? 3.366 3.341 17.981 1.00 93.31 130 THR A N 1
ATOM 1007 C CA . THR A 1 130 ? 3.678 4.060 16.742 1.00 93.31 130 THR A CA 1
ATOM 1008 C C . THR A 1 130 ? 5.053 3.712 16.174 1.00 93.31 130 THR A C 1
ATOM 1010 O O . THR A 1 130 ? 5.262 3.915 14.981 1.00 93.31 130 THR A O 1
ATOM 1013 N N . GLU A 1 131 ? 5.979 3.148 16.955 1.00 96.94 131 GLU A N 1
ATOM 1014 C CA . GLU A 1 131 ? 7.290 2.731 16.436 1.00 96.94 131 GLU A CA 1
ATOM 1015 C C . GLU A 1 131 ? 7.152 1.610 15.397 1.00 96.94 131 GLU A C 1
ATOM 1017 O O . GLU A 1 131 ? 7.909 1.569 14.424 1.00 96.94 131 GLU A O 1
ATOM 1022 N N . ASN A 1 132 ? 6.127 0.760 15.527 1.00 96.12 132 ASN A N 1
ATOM 1023 C CA . ASN A 1 132 ? 5.814 -0.267 14.532 1.00 96.12 132 ASN A CA 1
ATOM 1024 C C . ASN A 1 132 ? 5.354 0.311 13.191 1.00 96.12 132 ASN A C 1
ATOM 1026 O O . ASN A 1 132 ? 5.611 -0.300 12.151 1.00 96.12 132 ASN A O 1
ATOM 1030 N N . LYS A 1 133 ? 4.725 1.494 13.188 1.00 96.75 133 LYS A N 1
ATOM 1031 C CA . LYS A 1 133 ? 4.415 2.215 11.948 1.00 96.75 133 LYS A CA 1
ATOM 1032 C C . LYS A 1 133 ? 5.705 2.584 11.229 1.00 96.75 133 LYS A C 1
ATOM 1034 O O . LYS A 1 133 ? 5.904 2.209 10.077 1.00 96.75 133 LYS A O 1
ATOM 1039 N N 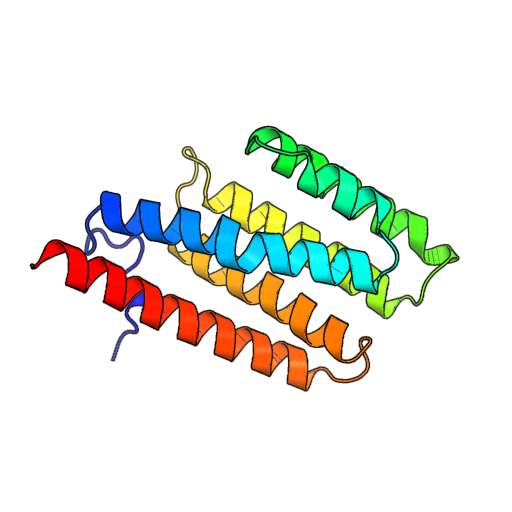. ASP A 1 134 ? 6.601 3.267 11.932 1.00 97.50 134 ASP A N 1
ATOM 1040 C CA . ASP A 1 134 ? 7.850 3.759 11.353 1.00 97.50 134 ASP A CA 1
ATOM 1041 C C . ASP A 1 134 ? 8.777 2.605 10.940 1.00 97.50 134 ASP A C 1
ATOM 1043 O O . ASP A 1 134 ? 9.467 2.680 9.920 1.00 97.50 134 ASP A O 1
ATOM 1047 N N . ALA A 1 135 ? 8.794 1.515 11.711 1.00 97.88 135 ALA A N 1
ATOM 1048 C CA . ALA A 1 135 ? 9.528 0.302 11.369 1.00 97.88 135 ALA A CA 1
ATOM 1049 C C . ALA A 1 135 ? 8.986 -0.350 10.090 1.00 97.88 135 ALA A C 1
ATOM 1051 O O . ALA A 1 135 ? 9.779 -0.700 9.211 1.00 97.88 135 ALA A O 1
ATOM 1052 N N . ALA A 1 136 ? 7.661 -0.462 9.951 1.00 98.00 136 ALA A N 1
ATOM 1053 C CA . ALA A 1 136 ? 7.033 -0.999 8.748 1.00 98.00 136 ALA A CA 1
ATOM 1054 C C . ALA A 1 136 ? 7.282 -0.110 7.519 1.00 98.00 136 ALA A C 1
ATOM 1056 O O . ALA A 1 136 ? 7.583 -0.637 6.449 1.00 98.00 136 ALA A O 1
ATOM 1057 N N . GLU A 1 137 ? 7.256 1.220 7.666 1.00 98.38 137 GLU A N 1
ATOM 1058 C CA . GLU A 1 137 ? 7.584 2.142 6.570 1.00 98.38 137 GLU A CA 1
ATOM 1059 C C . GLU A 1 137 ? 9.040 1.972 6.097 1.00 98.38 137 GLU A C 1
ATOM 1061 O O . GLU A 1 137 ? 9.310 1.845 4.899 1.00 98.38 137 GLU A O 1
ATOM 1066 N N . ARG A 1 138 ? 10.000 1.897 7.030 1.00 98.12 138 ARG A N 1
ATOM 1067 C CA . ARG A 1 138 ? 11.418 1.663 6.693 1.00 98.12 138 ARG A CA 1
ATOM 1068 C C . ARG A 1 138 ? 11.638 0.311 6.017 1.00 98.12 138 ARG A C 1
ATOM 1070 O O . ARG A 1 138 ? 12.405 0.230 5.052 1.00 98.12 138 ARG A O 1
ATOM 1077 N N . ALA A 1 139 ? 10.982 -0.738 6.510 1.00 98.00 139 ALA A N 1
ATOM 1078 C CA . ALA A 1 139 ? 11.058 -2.072 5.923 1.00 98.00 139 ALA A CA 1
ATOM 1079 C C . ALA A 1 139 ? 10.479 -2.090 4.500 1.00 98.00 139 ALA A C 1
ATOM 1081 O O . ALA A 1 139 ? 11.145 -2.563 3.579 1.00 98.00 139 ALA A O 1
ATOM 1082 N N . ALA A 1 140 ? 9.298 -1.496 4.294 1.00 98.06 140 ALA A N 1
ATOM 1083 C CA . ALA A 1 140 ? 8.662 -1.392 2.982 1.00 98.06 140 ALA A CA 1
ATOM 1084 C C . ALA A 1 140 ? 9.548 -0.651 1.973 1.00 98.06 140 ALA A C 1
ATOM 1086 O O . ALA A 1 140 ? 9.758 -1.154 0.867 1.00 98.06 140 ALA A O 1
ATOM 1087 N N . ARG A 1 141 ? 10.151 0.479 2.371 1.00 97.88 141 ARG A N 1
ATOM 1088 C CA . ARG A 1 141 ? 11.084 1.236 1.519 1.00 97.88 141 ARG A CA 1
ATOM 1089 C C . ARG A 1 141 ? 12.336 0.428 1.170 1.00 97.88 141 ARG A C 1
ATOM 1091 O O . ARG A 1 141 ? 12.780 0.427 0.026 1.00 97.88 141 ARG A O 1
ATOM 1098 N N . SER A 1 142 ? 12.881 -0.308 2.138 1.00 97.50 142 SER A N 1
ATOM 1099 C CA . SER A 1 142 ? 14.037 -1.187 1.912 1.00 97.50 142 SER A CA 1
ATOM 1100 C C . SER A 1 142 ? 13.703 -2.322 0.934 1.00 97.50 142 SER A C 1
ATOM 1102 O O . SER A 1 142 ? 14.512 -2.654 0.068 1.00 97.50 142 SER A O 1
ATOM 1104 N N . HIS A 1 143 ? 12.495 -2.891 1.028 1.00 97.94 143 HIS A N 1
ATOM 1105 C CA . HIS A 1 143 ? 12.005 -3.908 0.094 1.00 97.94 143 HIS A CA 1
ATOM 1106 C C . HIS A 1 143 ? 11.797 -3.349 -1.316 1.00 97.94 143 HIS A C 1
ATOM 1108 O O . HIS A 1 143 ? 12.167 -4.016 -2.279 1.00 97.94 143 HIS A O 1
ATOM 1114 N N . GLN A 1 144 ? 11.273 -2.127 -1.450 1.00 97.94 144 GLN A N 1
ATOM 1115 C CA . GLN A 1 144 ? 11.146 -1.454 -2.747 1.00 97.94 144 GLN A CA 1
ATOM 1116 C C . GLN A 1 144 ? 12.507 -1.271 -3.417 1.00 97.94 144 GLN A C 1
ATOM 1118 O O . GLN A 1 144 ? 12.671 -1.624 -4.584 1.00 97.94 144 GLN A O 1
ATOM 1123 N N . GLU A 1 145 ? 13.507 -0.782 -2.677 1.00 97.06 145 GLU A N 1
ATOM 1124 C CA . GLU A 1 145 ? 14.865 -0.641 -3.207 1.00 97.06 145 GLU A CA 1
ATOM 1125 C C . GLU A 1 145 ? 15.455 -1.981 -3.653 1.00 97.06 145 GLU A C 1
ATOM 1127 O O . GLU A 1 145 ? 16.077 -2.064 -4.713 1.00 97.06 145 GLU A O 1
ATOM 1132 N N . ALA A 1 146 ? 15.279 -3.033 -2.851 1.00 97.06 146 ALA A N 1
ATOM 1133 C CA . ALA A 1 146 ? 15.762 -4.367 -3.188 1.00 97.06 146 ALA A CA 1
ATOM 1134 C C . ALA A 1 146 ? 15.058 -4.933 -4.432 1.00 97.06 146 ALA A C 1
ATOM 1136 O O . ALA A 1 146 ? 15.718 -5.483 -5.315 1.00 97.06 146 ALA A O 1
ATOM 1137 N N . HIS A 1 147 ? 13.738 -4.758 -4.532 1.00 97.62 147 HIS A N 1
ATOM 1138 C CA . HIS A 1 147 ? 12.956 -5.217 -5.674 1.00 97.62 147 HIS A CA 1
ATOM 1139 C C . HIS A 1 147 ? 13.362 -4.491 -6.961 1.00 97.62 147 HIS A C 1
ATOM 1141 O O . HIS A 1 147 ? 13.647 -5.139 -7.967 1.00 97.62 147 HIS A O 1
ATOM 1147 N N . LEU A 1 148 ? 13.500 -3.164 -6.916 1.00 95.81 148 LEU A N 1
ATOM 1148 C CA . LEU A 1 148 ? 13.915 -2.370 -8.071 1.00 95.81 148 LEU A CA 1
ATOM 1149 C C . LEU A 1 148 ? 15.331 -2.745 -8.552 1.00 95.81 148 LEU A C 1
ATOM 1151 O O . LEU A 1 148 ? 15.561 -2.879 -9.754 1.00 95.81 148 LEU A O 1
ATOM 1155 N N . LYS A 1 149 ? 16.267 -3.025 -7.631 1.00 96.12 149 LYS A N 1
ATOM 1156 C CA . LYS A 1 149 ? 17.598 -3.575 -7.972 1.00 96.12 149 LYS A CA 1
ATOM 1157 C C . LYS A 1 149 ? 17.504 -4.943 -8.655 1.00 96.12 149 LYS A C 1
ATOM 1159 O O . LYS A 1 149 ? 18.253 -5.210 -9.597 1.00 96.12 149 LYS A O 1
ATOM 1164 N N . SER A 1 150 ? 16.598 -5.806 -8.191 1.00 96.81 150 SER A N 1
ATOM 1165 C CA . SER A 1 150 ? 16.362 -7.121 -8.796 1.00 96.81 150 SER A CA 1
ATOM 1166 C C . SER A 1 150 ? 15.822 -6.995 -10.220 1.00 96.81 150 SER A C 1
ATOM 1168 O O . SER A 1 150 ? 16.335 -7.666 -11.111 1.00 96.81 150 SER A O 1
ATOM 1170 N N . LEU A 1 151 ? 14.838 -6.120 -10.448 1.00 96.00 151 LEU A N 1
ATOM 1171 C CA . LEU A 1 151 ? 14.275 -5.873 -11.779 1.00 96.00 151 LEU A CA 1
ATOM 1172 C C . LEU A 1 151 ? 15.355 -5.413 -12.768 1.00 96.00 151 LEU A C 1
ATOM 1174 O O . LEU A 1 151 ? 15.455 -5.946 -13.870 1.00 96.00 151 LEU A O 1
ATOM 1178 N N . LEU A 1 152 ? 16.215 -4.478 -12.354 1.00 94.06 152 LEU A N 1
ATOM 1179 C CA . LEU A 1 152 ? 17.323 -4.001 -13.188 1.00 94.06 152 LEU A CA 1
ATOM 1180 C C . LEU A 1 152 ? 18.332 -5.103 -13.516 1.00 94.06 152 LEU A C 1
ATOM 1182 O O . LEU A 1 152 ? 18.798 -5.198 -14.649 1.00 94.06 152 LEU A O 1
ATOM 1186 N N . SER A 1 153 ? 18.643 -5.964 -12.546 1.00 94.69 153 SER A N 1
ATOM 1187 C CA . SER A 1 153 ? 19.591 -7.067 -12.744 1.00 94.69 153 SER A CA 1
ATOM 1188 C C . SER A 1 153 ? 19.063 -8.118 -13.729 1.00 94.69 153 SER A C 1
ATOM 1190 O O . SER A 1 153 ? 19.851 -8.742 -14.433 1.00 94.69 153 SER A O 1
ATOM 1192 N N . GLN A 1 154 ? 17.741 -8.291 -13.814 1.00 92.12 154 GLN A N 1
ATOM 1193 C CA . GLN A 1 154 ? 17.088 -9.237 -14.725 1.00 92.12 154 GLN A CA 1
ATOM 1194 C C . GLN A 1 154 ? 17.062 -8.778 -16.191 1.00 92.12 154 GLN A C 1
ATOM 1196 O O . GLN A 1 154 ? 16.822 -9.607 -17.058 1.00 92.12 154 GLN A O 1
ATOM 1201 N N . GLN A 1 155 ? 17.298 -7.494 -16.491 1.00 83.50 155 GLN A N 1
ATOM 1202 C CA . GLN A 1 155 ? 17.368 -7.011 -17.882 1.00 83.50 155 GLN A CA 1
ATOM 1203 C C . GLN A 1 155 ? 18.767 -7.058 -18.494 1.00 83.50 155 GLN A C 1
ATOM 1205 O O . GLN A 1 155 ? 18.909 -6.920 -19.706 1.00 83.50 155 GLN A O 1
ATOM 1210 N N . VAL A 1 156 ? 19.800 -7.198 -17.663 1.00 72.12 156 VAL A N 1
ATOM 1211 C CA . VAL A 1 156 ? 21.204 -7.167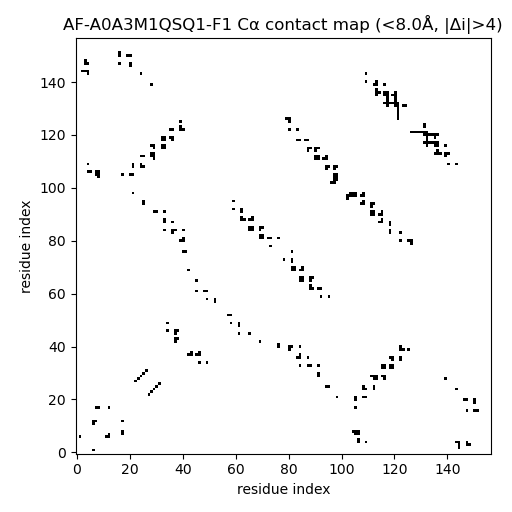 -18.101 1.00 72.12 156 VAL A CA 1
ATOM 1212 C C . VAL A 1 156 ? 21.762 -8.581 -18.336 1.00 72.12 156 VAL A C 1
ATOM 1214 O O . VAL A 1 156 ? 22.846 -8.718 -18.902 1.00 72.12 156 VAL A O 1
ATOM 1217 N N . GLY A 1 157 ? 21.034 -9.625 -17.924 1.00 56.66 157 GLY A N 1
ATOM 1218 C CA . GLY A 1 157 ? 21.367 -11.036 -18.166 1.00 56.66 157 GLY A CA 1
ATOM 1219 C C . GLY A 1 157 ? 20.551 -11.631 -19.300 1.00 56.66 157 GLY A C 1
ATOM 1220 O O . GLY A 1 157 ? 21.155 -12.366 -20.111 1.00 56.66 157 GLY A O 1
#

=== Feature glossary ===
Annotated list of the representations used here:

Nearest PDB structures. The Foldseek neighbor list gives the closest experimentally determined structures in the PDB, ranked by structural alignment. TM-score near 1 means near-identical fold; near 0.3 means only rough topology match. This is how one finds what a novel AlphaFold prediction most resembles in the solved-structure universe.

Foldseek 3Di. Foldseek's 3Di representation compresses backbone geometry into a per-residue letter drawn from a learned twenty-state alphabet. It captures the tertiary interaction pattern around each residue — which residues are packed against it in space, regardless of where they are in sequence.

Radius of gyration, Cα contacts, bounding box. Radius of gyration (Rg) is the root-mean-square distance of Cα atoms from their centroid — a single number for overall size and compactness. A globular domain of N residues has Rg ≈ 2.2·N^0.38 Å; an extended or disordered chain has a much larger Rg. The Cα contact count is the number of residue pairs whose Cα atoms are within 8 Å and are more than four positions apart in sequence — a standard proxy for tertiary packing density. The bounding box is the smallest axis-aligned box enclosing all Cα atoms.

InterPro / GO / CATH / organism. The annotation block draws on four external resources. InterPro: which protein families and domains the sequence belongs to. GO: standardized terms for what the protein does, what process it participates in, and where in the cell it acts. CATH: which structural fold it has in the CATH hierarchy. Organism: the species of origin.

mmCIF coordinates. The mmCIF block holds the 3D Cartesian coordinates of each backbone atom (N, Cα, C, O) in ångströms. mmCIF is the PDB's canonical archive format — a tagged-loop text representation of the atomic model.

pLDDT. pLDDT is the predicted lDDT-Cα score: AlphaFold's confidence that the local environment of each residue (all inter-atomic distances within 15 Å) is correctly placed. It is a per-residue number between 0 and 100, with higher meaning more reliable.

Backbone torsions (φ/ψ). φ (phi) and ψ (psi) are the two rotatable backbone dihedrals per residue: φ is the C(i-1)–N–Cα–C torsion, ψ is the N–Cα–C–N(i+1) torsion, both in degrees on (−180°, 180°]. α-helical residues cluster near (−60°, −45°); β-strand residues near (−120°, +130°). A Ramachandran plot is simply a scatter of (φ, ψ) for every residue.

B-factor. For experimental (PDB) structures, the B-factor (temperature factor) quantifies the positional spread of each atom in the crystal — a combination of thermal vibration and static disorder — in units of Å². High B-factors mark flexible loops or poorly resolved regions; low B-factors mark the rigid, well-ordered core.

Secondary structure (3-state, P-SEA). SS3 is a coarse helix/strand/coil call (letters a/b/c) made by the P-SEA algorithm from inter-Cα distances and dihedrals. It is less detailed than DSSP but needs only Cα positions.

Pred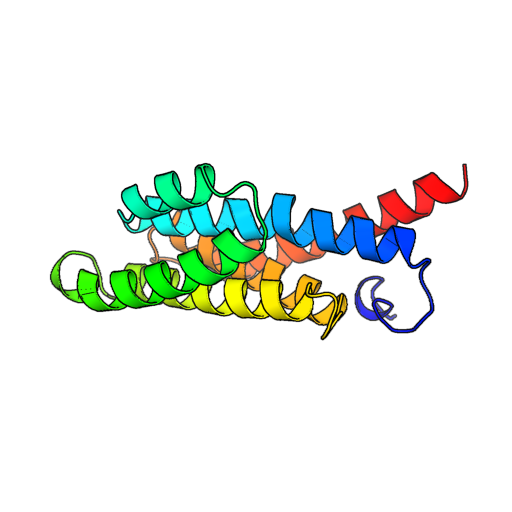icted aligned error. Predicted aligned error is AlphaFold's pairwise confidence. Unlike pLDDT (per-residue), PAE is per-residue-pair and captures whether two parts of the structure are correctly placed relative to each other. Units are ångströms of expected positional error.

Solvent-accessible surface area. Solvent-accessible surface area (SASA) is the area in Å² traced out by the centre of a 1.4 Å probe sphere (a water molecule) rolled over the protein's van der Waals surface (Shrake–Rupley / Lee–Richards construction). Buried residues have near-zero SASA; fully exposed residues can exceed 200 Å². The total SASA scales roughly with the number of surface residues.

Secondary structure (8-state, DSSP). The SS8 string is DSSP's per-residue secondary-structure call. α-helix (H) means an i→i+4 H-bond ladder; β-strand (E) means the residue participates in a β-sheet; 3₁₀ (G) and π (I) are tighter and wider helices; T/S are turns/bends; '-' is loop.

Rendered structure images. Structure images are PyMOL renders from six orthogonal camera directions. Cartoon representation draws helices as coils and strands as arrows; sticks shows the backbone as bonds; surface shows the solvent-excluded envelope. Rainbow coloring maps sequence position to hue (blue→red, N→C); chain coloring assigns a distinct color per polypeptide.

Sequence. The amino-acid sequence is the protein's primary structure: the linear order of residues from the N-terminus to the C-terminus, written in one-letter code. Everything else here — the 3D coordinates, the secondary structure, the domain annotations — is ultimately a consequence of this string.

Contact-map, Ramachandran, and PAE plots. Three diagnostic plots accompany the record. The Cα contact map visualizes the tertiary structure as a 2D adjacency matrix (8 Å cutoff, sequence-local contacts suppressed). The Ramachandran plot shows the distribution of backbone (φ, ψ) torsions, with points in the α and β basins reflecting secondary structure content. The PAE plot shows AlphaFold's inter-residue confidence as a color matrix.